Protein AF-A0A1J3E2I7-F1 (afdb_monomer_lite)

pLDDT: mean 77.22, std 24.15, range [29.27, 98.19]

Secondary structure (DSSP, 8-state):
-GGGT-----------STTSSHHHHHHHHHHHHT-EEEE--GGG---HHHHHHHHHHPPSSEEEE---TTTTGGGSTT-----------------------

Radius of gyration: 27.23 Å; chains: 1; bounding box: 67×59×62 Å

Structure (mmCIF, N/CA/C/O backbone):
data_AF-A0A1J3E2I7-F1
#
_entry.id   AF-A0A1J3E2I7-F1
#
loop_
_atom_site.g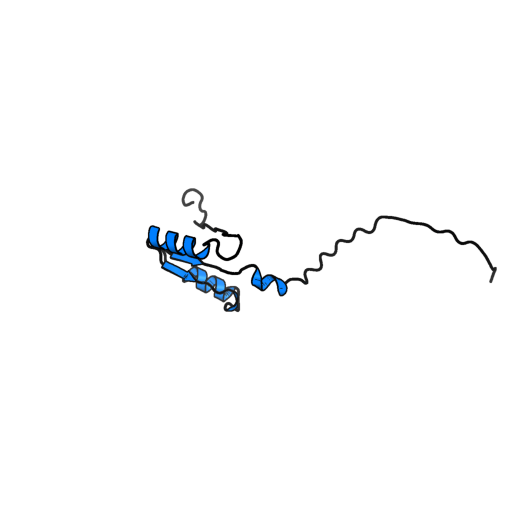roup_PDB
_atom_site.id
_atom_site.type_symbol
_atom_site.label_atom_id
_atom_site.label_alt_id
_atom_site.label_comp_id
_atom_site.label_asym_id
_atom_site.label_entity_id
_atom_site.label_seq_id
_atom_site.pdbx_PDB_ins_code
_atom_site.Cartn_x
_atom_site.Cartn_y
_atom_site.Cartn_z
_atom_site.occupancy
_atom_site.B_iso_or_equiv
_atom_site.auth_seq_id
_atom_site.auth_comp_id
_atom_site.auth_asym_id
_atom_site.auth_atom_id
_atom_site.pdbx_PDB_model_num
ATOM 1 N N . TYR A 1 1 ? 6.285 4.932 19.180 1.00 79.00 1 TYR A N 1
ATOM 2 C CA . TYR A 1 1 ? 5.795 6.099 18.421 1.00 79.00 1 TYR A CA 1
ATOM 3 C C . TYR A 1 1 ? 4.988 7.042 19.300 1.00 79.00 1 TYR A C 1
ATOM 5 O O . TYR A 1 1 ? 5.486 8.136 19.517 1.00 79.00 1 TYR A O 1
ATOM 13 N N . ASN A 1 2 ? 3.881 6.620 19.934 1.00 82.62 2 ASN A N 1
ATOM 14 C CA . ASN A 1 2 ? 3.130 7.496 20.861 1.00 82.62 2 ASN A CA 1
ATOM 15 C C . ASN A 1 2 ? 3.986 8.107 21.986 1.00 82.62 2 ASN A C 1
ATOM 17 O O . ASN A 1 2 ? 3.895 9.301 22.231 1.00 82.62 2 ASN A O 1
ATOM 21 N N . LYS A 1 3 ? 4.890 7.333 22.605 1.00 89.00 3 LYS A N 1
ATOM 22 C CA . LYS A 1 3 ? 5.779 7.827 23.679 1.00 89.00 3 LYS A CA 1
ATOM 23 C C . LYS A 1 3 ? 6.763 8.932 23.253 1.00 89.00 3 LYS A C 1
ATOM 25 O O . LYS A 1 3 ? 7.314 9.599 24.113 1.00 89.00 3 LYS A O 1
ATOM 30 N N . ILE A 1 4 ? 7.012 9.096 21.952 1.00 92.44 4 ILE A N 1
ATOM 31 C CA . ILE A 1 4 ? 7.987 10.057 21.402 1.00 92.44 4 ILE A CA 1
ATOM 32 C C . ILE A 1 4 ? 7.325 11.112 20.499 1.00 92.44 4 ILE A C 1
ATOM 34 O O . ILE A 1 4 ? 8.025 11.812 19.776 1.00 92.44 4 ILE A O 1
ATOM 38 N N . GLY A 1 5 ? 5.986 11.179 20.471 1.00 91.81 5 GLY A N 1
ATOM 39 C CA . GLY A 1 5 ? 5.233 12.161 19.677 1.00 91.81 5 GLY A CA 1
ATOM 40 C C . GLY A 1 5 ? 5.384 12.041 18.155 1.00 91.81 5 GLY A C 1
ATOM 41 O O . GLY A 1 5 ? 5.040 12.970 17.431 1.00 91.81 5 GLY A O 1
ATOM 42 N N . LYS A 1 6 ? 5.908 10.921 17.638 1.00 88.25 6 LYS A N 1
ATOM 43 C CA . LYS A 1 6 ? 6.097 10.719 16.191 1.00 88.25 6 LYS A CA 1
ATOM 44 C C . LYS A 1 6 ? 4.921 9.968 15.583 1.00 88.25 6 LYS A C 1
ATOM 46 O O . LYS A 1 6 ? 4.481 8.962 16.142 1.00 88.25 6 LYS A O 1
ATOM 51 N N . ALA A 1 7 ? 4.489 10.404 14.400 1.00 85.81 7 ALA A N 1
ATOM 52 C CA . ALA A 1 7 ? 3.495 9.694 13.602 1.00 85.81 7 ALA A CA 1
ATOM 53 C C . ALA A 1 7 ? 3.943 8.249 13.330 1.00 85.81 7 ALA A C 1
ATOM 55 O O . ALA A 1 7 ? 5.094 8.003 12.960 1.00 85.81 7 ALA A O 1
ATOM 56 N N . TRP A 1 8 ? 3.032 7.293 13.512 1.00 86.81 8 TRP A N 1
ATOM 57 C CA . TRP A 1 8 ? 3.270 5.897 13.164 1.00 86.81 8 TRP A CA 1
ATOM 58 C C . TRP A 1 8 ? 3.163 5.726 11.648 1.00 86.81 8 TRP A C 1
ATOM 60 O O . TRP A 1 8 ? 2.069 5.755 11.093 1.00 86.81 8 TRP A O 1
ATOM 70 N N . LYS A 1 9 ? 4.305 5.571 10.977 1.00 89.06 9 LYS A N 1
ATOM 71 C CA . LYS A 1 9 ? 4.392 5.318 9.535 1.00 89.06 9 LYS A CA 1
ATOM 72 C C . LYS A 1 9 ? 5.400 4.201 9.288 1.00 89.06 9 LYS A C 1
ATOM 74 O O . LYS A 1 9 ? 6.458 4.189 9.918 1.00 89.06 9 LYS A O 1
ATOM 79 N N . ARG A 1 10 ? 5.072 3.275 8.388 1.00 91.69 10 ARG A N 1
ATOM 80 C CA . ARG A 1 10 ? 5.951 2.186 7.944 1.00 91.69 10 ARG A CA 1
ATOM 81 C C . ARG A 1 10 ? 5.920 2.148 6.422 1.00 91.69 10 ARG A C 1
ATOM 83 O O . ARG A 1 10 ? 4.839 2.059 5.856 1.00 91.69 10 ARG A O 1
ATOM 90 N N . GLY A 1 11 ? 7.087 2.260 5.797 1.00 94.94 11 GLY A N 1
ATOM 91 C CA . GLY A 1 11 ? 7.259 2.117 4.354 1.00 94.94 11 GLY A CA 1
ATOM 92 C C . GLY A 1 11 ? 8.123 0.898 4.068 1.00 94.94 11 GLY A C 1
ATOM 93 O O . GLY A 1 11 ? 9.099 0.663 4.782 1.00 94.94 11 GLY A O 1
ATOM 94 N N . TYR A 1 12 ? 7.749 0.133 3.049 1.00 95.88 12 TYR A N 1
ATOM 95 C CA . TYR A 1 12 ? 8.466 -1.051 2.591 1.00 95.88 12 TYR A CA 1
ATOM 96 C C . TYR A 1 12 ? 8.735 -0.901 1.098 1.00 95.88 12 TYR A C 1
ATOM 98 O O . TYR A 1 12 ? 7.873 -0.422 0.368 1.00 95.88 12 TYR A O 1
ATOM 106 N N . LEU A 1 13 ? 9.923 -1.308 0.659 1.00 95.50 13 LEU A N 1
ATOM 107 C CA . LEU A 1 13 ? 10.295 -1.350 -0.750 1.00 95.50 13 LEU A CA 1
ATOM 108 C C . LEU A 1 13 ? 10.590 -2.802 -1.113 1.00 95.50 13 LEU A C 1
ATOM 110 O O . LEU A 1 13 ? 11.506 -3.406 -0.554 1.00 95.50 13 LEU A O 1
ATOM 114 N N . LEU A 1 14 ? 9.797 -3.359 -2.023 1.00 94.88 14 LEU A N 1
ATOM 115 C CA . LEU A 1 14 ? 10.007 -4.691 -2.570 1.00 94.88 14 LEU A CA 1
ATOM 116 C C . LEU A 1 14 ? 10.626 -4.523 -3.956 1.00 94.88 14 LEU A C 1
ATOM 118 O O . LEU A 1 14 ? 10.001 -3.953 -4.843 1.00 94.88 14 LEU A O 1
ATOM 122 N N . TYR A 1 15 ? 11.842 -5.027 -4.145 1.00 93.75 15 TYR A N 1
ATOM 123 C CA . TYR A 1 15 ? 12.564 -4.928 -5.411 1.00 93.75 15 TYR A CA 1
ATOM 124 C C . TYR A 1 15 ? 13.087 -6.296 -5.847 1.00 93.75 15 TYR A C 1
ATOM 126 O O . TYR A 1 15 ? 13.453 -7.131 -5.020 1.00 93.75 15 TYR A O 1
ATOM 134 N N . GLY A 1 16 ? 13.119 -6.519 -7.157 1.00 93.50 16 GLY A N 1
ATOM 135 C CA . GLY A 1 16 ? 13.672 -7.720 -7.768 1.00 93.50 16 GLY A CA 1
ATOM 136 C C . GLY A 1 16 ? 13.073 -7.990 -9.149 1.00 93.50 16 GLY A C 1
ATOM 137 O O . GLY A 1 16 ? 12.110 -7.316 -9.530 1.00 93.50 16 GLY A O 1
ATOM 138 N N . PRO A 1 17 ? 13.593 -8.999 -9.873 1.00 94.31 17 PRO A N 1
ATOM 139 C CA . PRO A 1 17 ? 13.130 -9.362 -11.213 1.00 94.31 17 PRO A CA 1
ATOM 140 C C . PRO A 1 17 ? 11.602 -9.544 -11.311 1.00 94.31 17 PRO A C 1
ATOM 142 O O . PRO A 1 17 ? 10.946 -9.840 -10.302 1.00 94.31 17 PRO A O 1
ATOM 145 N N . PRO A 1 18 ? 10.999 -9.378 -12.501 1.00 93.06 18 PRO A N 1
ATOM 146 C CA . PRO A 1 18 ? 9.593 -9.715 -12.704 1.00 93.06 18 PRO A CA 1
ATOM 147 C C . PRO A 1 18 ? 9.346 -11.201 -12.395 1.00 93.06 18 PRO A C 1
ATOM 149 O O . PRO A 1 18 ? 10.224 -12.042 -12.576 1.00 93.06 18 PRO A O 1
ATOM 152 N N . GLY A 1 19 ? 8.158 -11.527 -11.881 1.00 94.31 19 GLY A N 1
ATOM 153 C CA . GLY A 1 19 ? 7.786 -12.910 -11.551 1.00 94.31 19 GLY A CA 1
ATOM 154 C C . GLY A 1 19 ? 8.303 -13.454 -10.210 1.00 94.31 19 GLY A C 1
ATOM 155 O O . GLY A 1 19 ? 8.021 -14.600 -9.884 1.00 94.31 19 GLY A O 1
ATOM 156 N N . THR A 1 20 ? 8.990 -12.659 -9.380 1.00 96.31 20 THR A N 1
ATOM 157 C CA . THR A 1 20 ? 9.459 -13.085 -8.037 1.00 96.31 20 THR A CA 1
ATOM 158 C C . THR A 1 20 ? 8.393 -13.023 -6.935 1.00 96.31 20 THR A C 1
ATOM 160 O O . THR A 1 20 ? 8.707 -13.161 -5.755 1.00 96.31 20 THR A O 1
ATOM 163 N N . GLY A 1 21 ? 7.126 -12.802 -7.297 1.00 96.69 21 GLY A N 1
ATOM 164 C CA . GLY A 1 21 ? 6.005 -12.835 -6.354 1.00 96.69 21 GLY A CA 1
ATOM 165 C C . GLY A 1 21 ? 5.879 -11.610 -5.445 1.00 96.69 21 GLY A C 1
ATOM 166 O O . GLY A 1 21 ? 5.255 -11.714 -4.396 1.00 96.69 21 GLY A O 1
ATOM 167 N N . LYS A 1 22 ? 6.434 -10.448 -5.819 1.00 96.62 22 LYS A N 1
ATOM 168 C CA . LYS A 1 22 ? 6.325 -9.196 -5.038 1.00 96.62 22 LYS A CA 1
ATOM 169 C C . LYS A 1 22 ? 4.864 -8.828 -4.733 1.00 96.62 22 LYS A C 1
ATOM 171 O O . LYS A 1 22 ? 4.496 -8.736 -3.565 1.00 96.62 22 LYS A O 1
ATOM 176 N N . SER A 1 23 ? 4.018 -8.716 -5.758 1.00 96.31 23 SER A N 1
ATOM 177 C CA . SER A 1 23 ? 2.590 -8.406 -5.587 1.00 96.31 23 SER A CA 1
ATOM 178 C C . SER A 1 23 ? 1.841 -9.549 -4.884 1.00 96.31 23 SER A C 1
ATOM 180 O O . SER A 1 23 ? 0.984 -9.310 -4.035 1.00 96.31 23 SER A O 1
ATOM 182 N N . THR A 1 24 ? 2.232 -10.807 -5.124 1.00 97.56 24 THR A N 1
ATOM 183 C CA . THR A 1 24 ? 1.694 -11.973 -4.400 1.00 97.56 24 THR A CA 1
ATOM 184 C C . THR A 1 24 ? 1.996 -11.915 -2.901 1.00 97.56 24 THR A C 1
ATOM 186 O O . THR A 1 24 ? 1.132 -12.241 -2.091 1.00 97.56 24 THR A O 1
ATOM 189 N N . LEU A 1 25 ? 3.194 -11.473 -2.511 1.00 97.81 25 LEU A N 1
ATOM 190 C CA . LEU A 1 25 ? 3.574 -11.304 -1.111 1.00 97.81 25 LEU A CA 1
ATOM 191 C C . LEU A 1 25 ? 2.716 -10.233 -0.435 1.00 97.81 25 LEU A C 1
ATOM 193 O O . LEU A 1 25 ? 2.260 -10.440 0.688 1.00 97.81 25 LEU A O 1
ATOM 197 N N . ILE A 1 26 ? 2.457 -9.120 -1.124 1.00 97.25 26 ILE A N 1
ATOM 198 C CA . ILE A 1 26 ? 1.577 -8.056 -0.626 1.00 97.25 26 ILE A CA 1
ATOM 199 C C . ILE A 1 26 ? 0.162 -8.599 -0.398 1.00 97.25 26 ILE A C 1
ATOM 201 O O . ILE A 1 26 ? -0.388 -8.429 0.691 1.00 97.25 26 ILE A O 1
ATOM 205 N N . ALA A 1 27 ? -0.398 -9.314 -1.377 1.00 97.38 27 ALA A N 1
ATOM 206 C CA . ALA A 1 27 ? -1.718 -9.931 -1.254 1.00 97.38 27 ALA A CA 1
ATOM 207 C C . ALA A 1 27 ? -1.782 -10.944 -0.097 1.00 97.38 27 ALA A C 1
ATOM 209 O O . ALA A 1 27 ? -2.729 -10.939 0.692 1.00 97.38 27 ALA A O 1
ATOM 210 N N . ALA A 1 28 ? -0.746 -11.773 0.061 1.00 98.12 28 ALA A N 1
ATOM 211 C CA . ALA A 1 28 ? -0.647 -12.725 1.163 1.00 98.12 28 ALA A CA 1
ATOM 212 C C . ALA A 1 28 ? -0.576 -12.024 2.531 1.00 98.12 28 ALA A C 1
ATOM 214 O O . ALA A 1 28 ? -1.234 -12.458 3.476 1.00 98.12 28 ALA A O 1
ATOM 215 N N . MET A 1 29 ? 0.179 -10.925 2.641 1.00 97.50 29 MET A N 1
ATOM 216 C CA . MET A 1 29 ? 0.257 -10.118 3.863 1.00 97.50 29 MET A CA 1
ATOM 217 C C . MET A 1 29 ? -1.083 -9.469 4.208 1.00 97.50 29 MET A C 1
ATOM 219 O O . MET A 1 29 ? -1.500 -9.523 5.365 1.00 97.50 29 MET A O 1
ATOM 223 N N . ALA A 1 30 ? -1.763 -8.885 3.221 1.00 97.50 30 ALA A N 1
ATOM 224 C CA . ALA A 1 30 ? -3.075 -8.278 3.407 1.00 97.50 30 ALA A CA 1
ATOM 225 C C . ALA A 1 30 ? -4.093 -9.307 3.912 1.00 97.50 30 ALA A C 1
ATOM 227 O O . ALA A 1 30 ? -4.767 -9.064 4.911 1.00 97.50 30 ALA A O 1
ATOM 228 N N . ASN A 1 31 ? -4.127 -10.493 3.297 1.00 97.69 31 ASN A N 1
ATOM 229 C CA . ASN A 1 31 ? -4.997 -11.584 3.724 1.00 97.69 31 ASN A CA 1
ATOM 230 C C . ASN A 1 31 ? -4.656 -12.078 5.141 1.00 97.69 31 ASN A C 1
ATOM 232 O O . ASN A 1 31 ? -5.545 -12.249 5.968 1.00 97.69 31 ASN A O 1
ATOM 236 N N . LEU A 1 32 ? -3.366 -12.243 5.458 1.00 98.19 32 LEU A N 1
ATOM 237 C CA . LEU A 1 32 ? -2.915 -12.665 6.789 1.00 98.19 32 LEU A CA 1
ATOM 238 C C . LEU A 1 32 ? -3.315 -11.669 7.891 1.00 98.19 32 LEU A C 1
ATOM 240 O O . LEU A 1 32 ? -3.634 -12.077 9.005 1.00 98.19 32 LEU A O 1
ATOM 244 N N . MET A 1 33 ? -3.277 -10.368 7.595 1.00 96.75 33 MET A N 1
ATOM 245 C CA . MET A 1 33 ? -3.627 -9.303 8.544 1.00 96.75 33 MET A CA 1
ATOM 246 C C . MET A 1 33 ? -5.111 -8.916 8.501 1.00 96.75 33 MET A C 1
ATOM 248 O O . MET A 1 33 ? -5.561 -8.155 9.360 1.00 96.75 33 MET A O 1
ATOM 252 N N . ASN A 1 34 ? -5.863 -9.447 7.532 1.00 96.94 34 ASN A N 1
ATOM 253 C CA . ASN A 1 34 ? -7.232 -9.063 7.202 1.00 96.94 34 ASN A CA 1
ATOM 254 C C . ASN A 1 34 ? -7.358 -7.552 6.909 1.00 96.94 34 ASN A C 1
ATOM 256 O O . ASN A 1 34 ? -8.168 -6.852 7.525 1.00 96.94 34 ASN A O 1
ATOM 260 N N . TYR A 1 35 ? -6.476 -7.048 6.038 1.00 97.69 35 TYR A N 1
ATOM 261 C CA . TYR A 1 35 ? -6.369 -5.643 5.631 1.00 97.69 35 TYR A CA 1
ATOM 262 C C . TYR A 1 35 ? -6.848 -5.444 4.192 1.00 97.69 35 TYR A C 1
ATOM 264 O O . TYR A 1 35 ? -6.624 -6.301 3.339 1.00 97.69 35 TYR A O 1
ATOM 272 N N . ASP A 1 36 ? -7.424 -4.275 3.918 1.00 96.81 36 ASP A N 1
ATOM 273 C CA . ASP A 1 36 ? -7.807 -3.871 2.562 1.00 96.81 36 ASP A CA 1
ATOM 274 C C . ASP A 1 36 ? -6.577 -3.439 1.747 1.00 96.81 36 ASP A C 1
ATOM 276 O O . ASP A 1 36 ? -5.651 -2.824 2.286 1.00 96.81 36 ASP A O 1
ATOM 280 N N . ILE A 1 37 ? -6.568 -3.723 0.443 1.00 96.75 37 ILE A N 1
ATOM 281 C CA . ILE A 1 37 ? -5.495 -3.311 -0.474 1.00 96.75 37 ILE A CA 1
ATOM 282 C C . ILE A 1 37 ? -5.984 -2.131 -1.314 1.00 96.75 37 ILE A C 1
ATOM 284 O O . ILE A 1 37 ? -7.026 -2.221 -1.959 1.00 96.75 37 ILE A O 1
ATOM 288 N N . TYR A 1 38 ? -5.209 -1.048 -1.322 1.00 95.62 38 TYR A N 1
ATOM 289 C CA . TYR A 1 38 ? -5.420 0.115 -2.180 1.00 95.62 38 TYR A CA 1
ATOM 290 C C . TYR A 1 38 ? -4.277 0.191 -3.181 1.00 95.62 38 TYR A C 1
ATOM 292 O O . TYR A 1 38 ? -3.143 0.471 -2.792 1.00 95.62 38 TYR A O 1
ATOM 300 N N . ASP A 1 39 ? -4.578 -0.066 -4.447 1.00 93.12 39 ASP A N 1
ATOM 301 C CA . ASP A 1 39 ? -3.625 0.094 -5.539 1.00 93.12 39 ASP A CA 1
ATOM 302 C C . ASP A 1 39 ? -3.595 1.560 -5.989 1.00 93.12 39 ASP A C 1
ATOM 304 O O . ASP A 1 39 ? -4.631 2.132 -6.339 1.00 93.12 39 ASP A O 1
ATOM 308 N N . LEU A 1 40 ? -2.428 2.195 -5.887 1.00 91.88 40 LEU A N 1
ATOM 309 C CA . LEU A 1 40 ? -2.225 3.596 -6.223 1.00 91.88 40 LEU A CA 1
ATOM 310 C C . LEU A 1 40 ? -1.360 3.710 -7.475 1.00 91.88 40 LEU A C 1
ATOM 312 O O . LEU A 1 40 ? -0.130 3.661 -7.420 1.00 91.88 40 LEU A O 1
ATOM 316 N N . GLU A 1 41 ? -2.026 3.975 -8.590 1.00 87.50 41 GLU A N 1
ATOM 317 C CA . GLU A 1 41 ? -1.382 4.241 -9.866 1.00 87.50 41 GLU A CA 1
ATOM 318 C C . GLU A 1 41 ? -0.872 5.693 -9.923 1.00 87.50 41 GLU A C 1
ATOM 320 O O . GLU A 1 41 ? -1.644 6.638 -10.097 1.00 87.50 41 GLU A O 1
ATOM 325 N N . LEU A 1 42 ? 0.444 5.895 -9.778 1.00 83.00 42 LEU A N 1
ATOM 326 C CA . LEU A 1 42 ? 1.046 7.240 -9.749 1.00 83.00 42 LEU A CA 1
ATOM 327 C C . LEU A 1 42 ? 0.880 8.022 -11.056 1.00 83.00 42 LEU A C 1
ATOM 329 O O . LEU A 1 42 ? 0.829 9.248 -11.017 1.00 83.00 42 LEU A O 1
ATOM 333 N N . THR A 1 43 ? 0.789 7.338 -12.197 1.00 83.31 43 THR A N 1
ATOM 334 C CA . THR A 1 43 ? 0.581 7.957 -13.518 1.00 83.31 43 THR A CA 1
ATOM 335 C C . THR A 1 43 ? -0.784 8.636 -13.632 1.00 83.31 43 THR A C 1
ATOM 337 O O . THR A 1 43 ? -0.926 9.580 -14.405 1.00 83.31 43 THR A O 1
ATOM 340 N N . SER A 1 44 ? -1.767 8.200 -12.840 1.00 84.56 44 SER A N 1
ATOM 341 C CA . SER A 1 44 ? -3.114 8.780 -12.790 1.00 84.56 44 SER A CA 1
ATOM 342 C C . SER A 1 44 ? -3.226 10.008 -11.875 1.00 84.56 44 SER A C 1
ATOM 344 O O . SER A 1 44 ? -4.246 10.693 -11.882 1.00 84.56 44 SER A O 1
ATOM 346 N N . VAL A 1 45 ? -2.192 10.295 -11.072 1.00 87.88 45 VAL A N 1
ATOM 347 C CA . VAL A 1 45 ? -2.210 11.363 -10.066 1.00 87.88 45 VAL A CA 1
ATOM 348 C C . VAL A 1 45 ? -1.548 12.621 -10.619 1.00 87.88 45 VAL A C 1
ATOM 350 O O . VAL A 1 45 ? -0.326 12.714 -10.715 1.00 87.88 45 VAL A O 1
ATOM 353 N N . GLU A 1 46 ? -2.353 13.639 -10.916 1.00 87.25 46 GLU A N 1
ATOM 354 C CA . GLU A 1 46 ? -1.881 14.848 -11.607 1.00 87.25 46 GLU A CA 1
ATOM 355 C C . GLU A 1 46 ? -1.184 15.851 -10.673 1.00 87.25 46 GLU A C 1
ATOM 357 O O . GLU A 1 46 ? -0.445 16.734 -11.115 1.00 87.25 46 GLU A O 1
ATOM 362 N N . SER A 1 47 ? -1.425 15.761 -9.358 1.00 91.75 47 SER A N 1
ATOM 363 C CA . SER A 1 47 ? -0.912 16.746 -8.404 1.00 91.75 47 SER A CA 1
ATOM 364 C C . SER A 1 47 ? -0.549 16.178 -7.033 1.00 91.75 47 SER A C 1
ATOM 366 O O . SER A 1 47 ? -1.171 15.261 -6.497 1.00 91.75 47 SER A O 1
ATOM 368 N N . ASN A 1 48 ? 0.406 16.839 -6.372 1.00 91.94 48 ASN A N 1
ATOM 369 C CA . ASN A 1 48 ? 0.767 16.553 -4.979 1.00 91.94 48 ASN A CA 1
ATOM 370 C C . ASN A 1 48 ? -0.411 16.714 -4.003 1.00 91.94 48 ASN A C 1
ATOM 372 O O . ASN A 1 48 ? -0.413 16.115 -2.927 1.00 91.94 48 ASN A O 1
ATOM 376 N N . TRP A 1 49 ? -1.381 17.569 -4.336 1.00 95.00 49 TRP A N 1
ATOM 377 C CA . TRP A 1 49 ? -2.590 17.735 -3.534 1.00 95.00 49 TRP A CA 1
ATOM 378 C C . TRP A 1 49 ? -3.467 16.487 -3.601 1.00 95.00 49 TRP A C 1
ATOM 380 O O . TRP A 1 49 ? -3.911 15.991 -2.568 1.00 95.00 49 TRP A O 1
ATOM 390 N N . GLU A 1 50 ? -3.667 15.953 -4.802 1.00 93.06 50 GLU A N 1
ATOM 391 C CA . GLU A 1 50 ? -4.418 14.724 -5.020 1.00 93.06 50 GLU A CA 1
ATOM 392 C C . GLU A 1 50 ? -3.761 13.519 -4.358 1.00 93.06 50 GLU A C 1
ATOM 394 O O . GLU A 1 50 ? -4.434 12.801 -3.620 1.00 93.06 50 GLU A O 1
ATOM 399 N N . LEU A 1 51 ? -2.440 13.378 -4.490 1.00 92.56 51 LEU A N 1
ATOM 400 C CA . LEU A 1 51 ? -1.689 12.343 -3.781 1.00 92.56 51 LEU A CA 1
ATOM 401 C C . LEU A 1 51 ? -1.929 12.413 -2.265 1.00 92.56 51 LEU A C 1
ATOM 403 O O . LEU A 1 51 ? -2.258 11.416 -1.626 1.00 92.56 51 LEU A O 1
ATOM 407 N N . LYS A 1 52 ? -1.809 13.609 -1.672 1.00 93.56 52 LYS A N 1
ATOM 408 C CA . LYS A 1 52 ? -2.074 13.812 -0.238 1.00 93.56 52 LYS A CA 1
ATOM 409 C C . LYS A 1 52 ? -3.514 13.468 0.126 1.00 93.56 52 LYS A C 1
ATOM 411 O O . LYS A 1 52 ? -3.735 12.852 1.164 1.00 93.56 52 LYS A O 1
ATOM 416 N N . ARG A 1 53 ? -4.480 13.862 -0.708 1.00 93.50 53 ARG A N 1
ATOM 417 C CA . ARG A 1 53 ? -5.903 13.576 -0.503 1.00 93.50 53 ARG A CA 1
ATOM 418 C C . ARG A 1 53 ? -6.156 12.070 -0.464 1.00 93.50 53 ARG A C 1
ATOM 420 O O . ARG A 1 53 ? -6.797 11.611 0.474 1.00 93.50 53 ARG A O 1
ATOM 427 N N . LEU A 1 54 ? -5.609 11.316 -1.417 1.00 93.19 54 LEU A N 1
ATOM 428 C CA . LEU A 1 54 ? -5.737 9.855 -1.487 1.00 93.19 54 LEU A CA 1
ATOM 429 C C . LEU A 1 54 ? -5.115 9.171 -0.260 1.00 93.19 54 LEU A C 1
ATOM 431 O O . LEU A 1 54 ? -5.762 8.347 0.386 1.00 93.19 54 LEU A O 1
ATOM 435 N N . LEU A 1 55 ? -3.907 9.588 0.134 1.00 92.25 55 LEU A N 1
ATOM 436 C CA . LEU A 1 55 ? -3.229 9.057 1.322 1.00 92.25 55 LEU A CA 1
ATOM 437 C C . LEU A 1 55 ? -4.000 9.332 2.624 1.00 92.25 55 LEU A C 1
ATOM 439 O O . LEU A 1 55 ? -3.989 8.502 3.528 1.00 92.25 55 LEU A O 1
ATOM 443 N N . ILE A 1 56 ? -4.655 10.493 2.742 1.00 91.88 56 ILE A N 1
ATOM 444 C CA . ILE A 1 56 ? -5.466 10.849 3.919 1.00 91.88 56 ILE A CA 1
ATOM 445 C C . ILE A 1 56 ? -6.813 10.116 3.913 1.00 91.88 56 ILE A C 1
ATOM 447 O O . ILE A 1 56 ? -7.301 9.741 4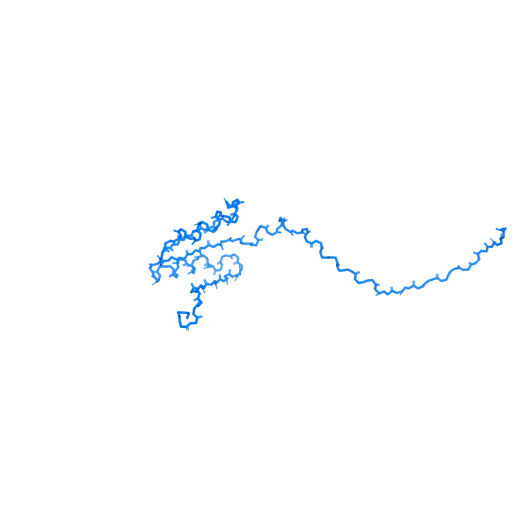.976 1.00 91.88 56 ILE A O 1
ATOM 451 N N . ALA A 1 57 ? -7.414 9.916 2.739 1.00 92.38 57 ALA A N 1
ATOM 452 C CA . ALA A 1 57 ? -8.713 9.263 2.587 1.00 92.38 57 ALA A CA 1
ATOM 453 C C . ALA A 1 57 ? -8.664 7.738 2.788 1.00 92.38 57 ALA A C 1
ATOM 455 O O . ALA A 1 57 ? -9.710 7.106 2.917 1.00 92.38 57 ALA A O 1
ATOM 456 N N . THR A 1 58 ? -7.469 7.141 2.814 1.00 93.44 58 THR A N 1
ATOM 457 C CA . THR A 1 58 ? -7.308 5.694 2.979 1.00 93.44 58 THR A CA 1
ATOM 458 C C . THR A 1 58 ? -7.814 5.241 4.354 1.00 93.44 58 THR A C 1
ATOM 460 O O . THR A 1 58 ? -7.467 5.819 5.387 1.00 93.44 58 THR A O 1
ATOM 463 N N . ALA A 1 59 ? -8.621 4.178 4.380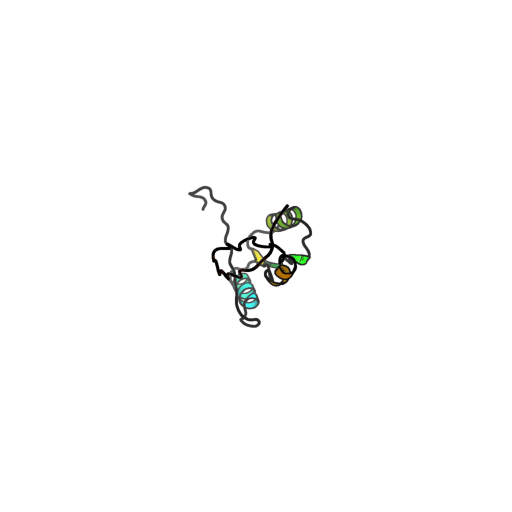 1.00 92.69 59 ALA A N 1
ATOM 464 C CA . ALA A 1 59 ? -9.173 3.627 5.614 1.00 92.69 59 ALA A CA 1
ATOM 465 C C . ALA A 1 59 ? -8.093 3.027 6.535 1.00 92.69 59 ALA A C 1
ATOM 467 O O . ALA A 1 59 ? -7.020 2.609 6.099 1.00 92.69 59 ALA A O 1
ATOM 468 N N . SER A 1 60 ? -8.388 2.931 7.834 1.00 91.62 60 SER A N 1
ATOM 469 C CA . SER A 1 60 ? -7.555 2.174 8.778 1.00 91.62 60 SER A CA 1
ATOM 470 C C . SER A 1 60 ? -7.536 0.678 8.436 1.00 91.62 60 SER A C 1
ATOM 472 O O . SER A 1 60 ? -8.526 0.182 7.917 1.00 91.62 60 SER A O 1
ATOM 474 N N . LYS A 1 61 ? -6.481 -0.051 8.839 1.00 94.62 61 LYS A N 1
ATOM 475 C CA . LYS A 1 61 ? -6.285 -1.486 8.524 1.00 94.62 61 LYS A CA 1
ATOM 476 C C . LYS A 1 61 ? -6.216 -1.753 7.016 1.00 94.62 61 LYS A C 1
ATOM 478 O O . LYS A 1 61 ? -6.922 -2.596 6.479 1.00 94.62 61 LYS A O 1
ATOM 483 N N . SER A 1 62 ? -5.341 -1.016 6.350 1.00 96.06 62 SER A N 1
ATOM 484 C CA . SER A 1 62 ? -5.136 -1.111 4.913 1.00 96.06 62 SER A CA 1
ATOM 485 C C . SER A 1 62 ? -3.652 -1.128 4.561 1.00 96.06 62 SER A C 1
ATOM 487 O O . SER A 1 62 ? -2.795 -0.733 5.362 1.00 96.06 62 SER A O 1
ATOM 489 N N . ILE A 1 63 ? -3.358 -1.605 3.357 1.00 96.75 63 ILE A N 1
ATOM 490 C CA . ILE A 1 63 ? -2.053 -1.526 2.711 1.00 96.75 63 ILE A CA 1
ATOM 491 C C . ILE A 1 63 ? -2.230 -0.695 1.442 1.00 96.75 63 ILE A C 1
ATOM 493 O O . ILE A 1 63 ? -3.029 -1.046 0.578 1.00 96.75 63 ILE A O 1
ATOM 497 N N . ILE A 1 64 ? -1.479 0.401 1.338 1.00 96.31 64 ILE A N 1
ATOM 498 C CA . ILE A 1 64 ? -1.373 1.183 0.103 1.00 96.31 64 ILE A CA 1
ATOM 499 C C . ILE A 1 64 ? -0.206 0.617 -0.694 1.00 96.31 64 ILE A C 1
ATOM 501 O O . ILE A 1 64 ? 0.909 0.517 -0.172 1.00 96.31 64 ILE A O 1
ATOM 505 N N . VAL A 1 65 ? -0.473 0.250 -1.938 1.00 95.81 65 VAL A N 1
ATOM 506 C CA . VAL A 1 65 ? 0.497 -0.298 -2.878 1.00 95.81 65 VAL A CA 1
ATOM 507 C C . VAL A 1 65 ? 0.798 0.763 -3.917 1.00 95.81 65 VAL A C 1
ATOM 509 O O . VAL A 1 65 ? -0.101 1.430 -4.409 1.00 95.81 65 VAL A O 1
ATOM 512 N N . ILE A 1 66 ? 2.081 0.941 -4.198 1.00 93.69 66 ILE A N 1
ATOM 513 C CA . ILE A 1 66 ? 2.568 1.823 -5.250 1.00 93.69 66 ILE A CA 1
ATOM 514 C C . ILE A 1 66 ? 3.492 0.959 -6.104 1.00 93.69 66 ILE A C 1
ATOM 516 O O . ILE A 1 66 ? 4.585 0.612 -5.649 1.00 93.69 66 ILE A O 1
ATOM 520 N N . GLU A 1 67 ? 3.027 0.553 -7.282 1.00 90.88 67 GLU A N 1
ATOM 521 C CA . GLU A 1 67 ? 3.798 -0.275 -8.217 1.00 90.88 67 GLU A CA 1
ATOM 522 C C . GLU A 1 67 ? 4.595 0.588 -9.212 1.00 90.88 67 GLU A C 1
ATOM 524 O O . GLU A 1 67 ? 4.362 1.792 -9.338 1.00 90.88 67 GLU A O 1
ATOM 529 N N . ASP A 1 68 ? 5.590 -0.026 -9.861 1.00 85.38 68 ASP A N 1
ATOM 530 C CA . ASP A 1 68 ? 6.332 0.516 -11.012 1.00 85.38 68 ASP A CA 1
ATOM 531 C C . ASP A 1 68 ? 6.866 1.957 -10.859 1.00 85.38 68 ASP A C 1
ATOM 533 O O . ASP A 1 68 ? 6.895 2.758 -11.797 1.00 85.38 68 ASP A O 1
ATOM 537 N N . ILE A 1 69 ? 7.351 2.292 -9.656 1.00 84.62 69 ILE A N 1
ATOM 538 C CA . ILE A 1 69 ? 7.900 3.620 -9.320 1.00 84.62 69 ILE A CA 1
ATOM 539 C C . ILE A 1 69 ? 9.119 4.024 -10.165 1.00 84.62 69 ILE A C 1
ATOM 541 O O . ILE A 1 69 ? 9.465 5.203 -10.237 1.00 84.62 69 ILE A O 1
ATOM 545 N N . ASP A 1 70 ? 9.796 3.055 -10.770 1.00 78.50 70 ASP A N 1
ATOM 546 C CA . ASP A 1 70 ? 10.978 3.225 -11.603 1.00 78.50 70 ASP A CA 1
ATOM 547 C C . ASP A 1 70 ? 10.651 3.403 -13.090 1.00 78.50 70 ASP A C 1
ATOM 549 O O . ASP A 1 70 ? 11.415 4.056 -13.801 1.00 78.50 70 ASP A O 1
ATOM 553 N N . CYS A 1 71 ? 9.491 2.938 -13.559 1.00 67.31 71 CYS A N 1
ATOM 554 C CA . CYS A 1 71 ? 9.093 3.046 -14.966 1.00 67.31 71 CYS A CA 1
ATOM 555 C C . CYS A 1 71 ? 8.844 4.496 -15.430 1.00 67.31 71 CYS A C 1
ATOM 557 O O . CYS A 1 71 ? 8.919 4.7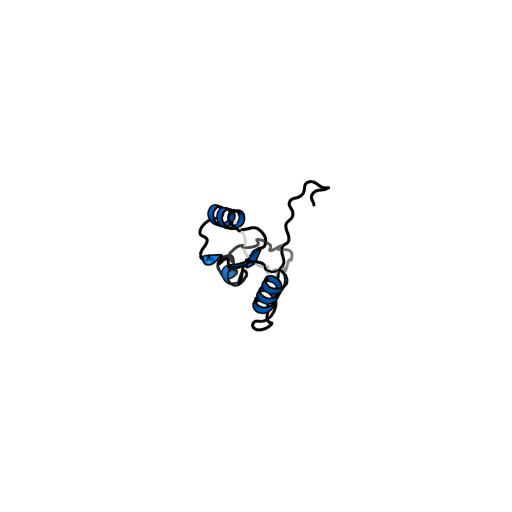84 -16.620 1.00 67.31 71 CYS A O 1
ATOM 559 N N . SER A 1 72 ? 8.601 5.437 -14.510 1.00 59.09 72 SER A N 1
ATOM 560 C CA . SER A 1 72 ? 8.426 6.869 -14.820 1.00 59.09 72 SER A CA 1
ATOM 561 C C . SER A 1 72 ? 9.748 7.649 -14.937 1.00 59.09 72 SER A C 1
ATOM 563 O O . SER A 1 72 ? 9.731 8.821 -15.334 1.00 59.09 72 SER A O 1
ATOM 565 N N . LEU A 1 73 ? 10.893 7.067 -14.561 1.00 58.38 73 LEU A N 1
ATOM 566 C CA . LEU A 1 73 ? 12.147 7.818 -14.405 1.00 58.38 73 LEU A CA 1
ATOM 567 C C . LEU A 1 73 ? 12.744 8.316 -15.728 1.00 58.38 73 LEU A C 1
ATOM 569 O O . LEU A 1 73 ? 13.465 9.319 -15.705 1.00 58.38 73 LEU A O 1
ATOM 573 N N . ASP A 1 74 ? 12.368 7.727 -16.866 1.00 52.47 74 ASP A N 1
ATOM 574 C CA . ASP A 1 74 ? 12.764 8.205 -18.200 1.00 52.47 74 ASP A CA 1
ATOM 575 C C . ASP A 1 74 ? 12.238 9.622 -18.516 1.00 52.47 74 ASP A C 1
ATOM 577 O O . ASP A 1 74 ? 12.783 10.306 -19.379 1.00 52.47 74 ASP A O 1
ATOM 581 N N . LEU A 1 75 ? 11.257 10.133 -17.759 1.00 51.69 75 LEU A N 1
ATOM 582 C CA . LEU A 1 75 ? 10.790 11.526 -17.846 1.00 51.69 75 LEU A CA 1
ATOM 583 C C . LEU A 1 75 ? 11.631 12.516 -17.015 1.00 51.69 75 LEU A C 1
ATOM 585 O O . LEU A 1 75 ? 11.440 13.727 -17.113 1.00 51.69 75 LEU A O 1
ATOM 589 N N . THR A 1 76 ? 12.568 12.036 -16.191 1.00 54.66 76 THR A N 1
ATOM 590 C CA . THR A 1 76 ? 13.378 12.875 -15.278 1.00 54.66 76 THR A CA 1
ATOM 591 C C . THR A 1 76 ? 14.885 12.842 -15.554 1.00 54.66 76 THR A C 1
ATOM 593 O O . THR A 1 76 ? 15.663 13.455 -14.817 1.00 54.66 76 THR A O 1
ATOM 596 N N . GLY A 1 77 ? 15.300 12.207 -16.656 1.00 50.94 77 GLY A N 1
ATOM 597 C CA . GLY A 1 77 ? 16.696 12.055 -17.087 1.00 50.94 77 GLY A CA 1
ATOM 598 C C . GLY A 1 77 ? 17.455 13.346 -17.437 1.00 50.94 77 GLY A C 1
ATOM 599 O O . GLY A 1 77 ? 18.645 13.283 -17.730 1.00 50.94 77 GLY A O 1
ATOM 600 N N . GLU A 1 78 ? 16.839 14.530 -17.359 1.00 53.72 78 GLU A N 1
ATOM 601 C CA . GLU A 1 78 ? 17.522 15.812 -17.595 1.00 53.72 78 GLU A CA 1
ATOM 602 C C . GLU A 1 78 ? 17.949 16.554 -16.319 1.00 53.72 78 GLU A C 1
ATOM 604 O O . GLU A 1 78 ? 18.150 17.770 -16.325 1.00 53.72 78 GLU A O 1
ATOM 609 N N . ARG A 1 79 ? 18.207 15.857 -15.207 1.00 58.41 79 ARG A N 1
ATOM 610 C CA . ARG A 1 79 ? 19.111 16.437 -14.200 1.00 58.41 79 ARG A CA 1
ATOM 611 C C . ARG A 1 79 ? 20.546 16.297 -14.699 1.00 58.41 79 ARG A C 1
ATOM 613 O O . ARG A 1 79 ? 21.274 15.408 -14.271 1.00 58.41 79 ARG A O 1
ATOM 620 N N . LYS A 1 80 ? 20.959 17.192 -15.607 1.00 47.41 80 LYS A N 1
ATOM 621 C CA . LYS A 1 80 ? 22.374 17.413 -15.943 1.00 47.41 80 LYS A CA 1
ATOM 622 C C . LYS A 1 80 ? 23.129 17.766 -14.658 1.00 47.41 80 LYS A C 1
ATOM 624 O O . LYS A 1 80 ? 23.185 18.927 -14.258 1.00 47.41 80 LYS A O 1
ATOM 629 N N . GLY A 1 81 ? 23.709 16.754 -14.015 1.00 48.53 81 GLY A N 1
ATOM 630 C CA . GLY A 1 81 ? 24.758 16.921 -13.021 1.00 48.53 81 GLY A CA 1
ATOM 631 C C . GLY A 1 81 ? 25.924 17.635 -13.691 1.00 48.53 81 GLY A C 1
ATOM 632 O O . GLY A 1 81 ? 26.573 17.097 -14.587 1.00 48.53 81 GLY A O 1
ATOM 633 N N . LYS A 1 82 ? 26.134 18.894 -13.319 1.00 48.19 82 LYS A N 1
ATOM 634 C CA . LYS A 1 82 ? 27.209 19.734 -13.833 1.00 48.19 82 LYS A CA 1
ATOM 635 C C . LYS A 1 82 ? 28.478 19.447 -13.034 1.00 48.19 82 LYS A C 1
ATOM 637 O O . LYS A 1 82 ? 28.959 20.327 -12.343 1.00 48.19 82 LYS A O 1
ATOM 642 N N . ASP A 1 83 ? 29.009 18.233 -13.152 1.00 47.25 83 ASP A N 1
ATOM 643 C CA . ASP A 1 83 ? 30.315 17.875 -12.598 1.00 47.25 83 ASP A CA 1
ATOM 644 C C . ASP A 1 83 ? 31.210 17.317 -13.704 1.00 47.25 83 ASP A C 1
ATOM 646 O O . ASP A 1 83 ? 31.218 16.129 -14.021 1.00 47.25 83 ASP A O 1
ATOM 650 N N . LYS A 1 84 ? 31.983 18.220 -14.310 1.00 41.50 84 LYS A N 1
ATOM 651 C CA . LYS A 1 84 ? 33.280 17.884 -14.897 1.00 41.50 84 LYS A CA 1
ATOM 652 C C . LYS A 1 84 ? 34.306 18.873 -14.364 1.00 41.50 84 LYS A C 1
ATOM 654 O O . LYS A 1 84 ? 34.509 19.951 -14.918 1.00 41.50 84 LYS A O 1
ATOM 659 N N . SER A 1 85 ? 34.929 18.473 -13.261 1.00 39.16 85 SER A N 1
ATOM 660 C CA . SER A 1 85 ? 36.268 18.887 -12.859 1.00 39.16 85 SER A CA 1
ATOM 661 C C . SER A 1 85 ? 37.217 18.725 -14.048 1.00 39.16 85 SER A C 1
ATOM 663 O O . SER A 1 85 ? 37.475 17.600 -14.478 1.00 39.16 85 SER A O 1
ATOM 665 N N . ASN A 1 86 ? 37.710 19.830 -14.605 1.00 32.69 86 ASN A N 1
ATOM 666 C CA . ASN A 1 86 ? 38.746 19.789 -15.630 1.00 32.69 86 ASN A CA 1
ATOM 667 C C . ASN A 1 86 ? 40.096 20.117 -14.986 1.00 32.69 86 ASN A C 1
ATOM 669 O O . ASN A 1 86 ? 40.507 21.273 -14.923 1.00 32.69 86 ASN A O 1
ATOM 673 N N . SER A 1 87 ? 40.761 19.080 -14.489 1.00 34.84 87 SER A N 1
ATOM 674 C CA . SER A 1 87 ? 42.196 19.064 -14.231 1.00 34.84 87 SER A CA 1
ATOM 675 C C . SER A 1 87 ? 42.784 17.923 -15.053 1.00 34.84 87 SER A C 1
ATOM 677 O O . SER A 1 87 ? 42.617 16.765 -14.691 1.00 34.84 87 SER A O 1
ATOM 679 N N . GLU A 1 88 ? 43.396 18.237 -16.191 1.00 32.19 88 GLU A N 1
ATOM 680 C CA . GLU A 1 88 ? 44.827 17.999 -16.400 1.00 32.19 88 GLU A CA 1
ATOM 681 C C . GLU A 1 88 ? 45.269 18.388 -17.816 1.00 32.19 88 GLU A C 1
ATOM 683 O O . GLU A 1 88 ? 44.674 18.056 -18.840 1.00 32.19 88 GLU A O 1
ATOM 688 N N . SER A 1 89 ? 46.365 19.131 -17.795 1.00 34.47 89 SER A N 1
ATOM 689 C CA . SER A 1 89 ? 47.305 19.491 -18.843 1.00 34.47 89 SER A CA 1
ATOM 690 C C . SER A 1 89 ? 47.694 18.362 -19.798 1.00 34.47 89 SER A C 1
ATOM 692 O O . SER A 1 89 ? 48.087 17.290 -19.346 1.00 34.47 89 SER A O 1
ATOM 694 N N . LYS A 1 90 ? 47.810 18.690 -21.089 1.00 31.75 90 LYS A N 1
ATOM 695 C CA . LYS A 1 90 ? 48.908 18.225 -21.950 1.00 31.75 90 LYS A CA 1
ATOM 696 C C . LYS A 1 90 ? 49.336 19.368 -22.865 1.00 31.75 90 LYS A C 1
ATOM 698 O O . LYS A 1 90 ? 48.510 19.956 -23.556 1.00 31.75 90 LYS A O 1
ATOM 703 N N . GLY A 1 91 ? 50.618 19.710 -22.776 1.00 29.27 91 GLY A N 1
ATOM 704 C CA . GLY A 1 91 ? 51.261 20.677 -23.649 1.00 29.27 91 GLY A CA 1
ATOM 705 C C . GLY A 1 91 ? 51.509 20.110 -25.040 1.00 29.27 91 GLY A C 1
ATOM 706 O O . GLY A 1 91 ? 51.563 18.898 -25.217 1.00 29.27 91 GLY A O 1
ATOM 707 N N . GLU A 1 92 ? 51.712 21.018 -25.985 1.00 32.12 92 GLU A N 1
ATOM 708 C CA . GLU A 1 92 ? 52.524 20.797 -27.175 1.00 32.12 92 GLU A CA 1
ATOM 709 C C . GLU A 1 92 ? 53.035 22.163 -27.654 1.00 32.12 92 GLU A C 1
ATOM 711 O O . GLU A 1 92 ? 52.266 23.058 -28.005 1.00 32.12 92 GLU A O 1
ATOM 716 N N . GLU A 1 93 ? 54.356 22.333 -27.600 1.00 30.09 93 GLU A N 1
ATOM 717 C CA . GLU A 1 93 ? 55.076 23.413 -28.264 1.00 30.09 93 GLU A CA 1
ATOM 718 C C . GLU A 1 93 ? 54.979 23.235 -29.783 1.00 30.09 93 GLU A C 1
ATOM 720 O O . GLU A 1 93 ? 55.342 22.186 -30.316 1.00 30.09 93 GLU A O 1
ATOM 725 N N . LYS A 1 94 ? 54.627 24.305 -30.503 1.00 36.38 94 LYS A N 1
ATOM 726 C CA . LYS A 1 94 ? 55.185 24.560 -31.835 1.00 36.38 94 LYS A CA 1
ATOM 727 C C . LYS A 1 94 ? 55.624 26.015 -31.945 1.00 36.38 94 LYS A C 1
ATOM 729 O O . LYS A 1 94 ? 54.852 26.943 -31.734 1.00 36.38 94 LYS A O 1
ATOM 734 N N . LYS A 1 95 ? 56.912 26.158 -32.244 1.00 3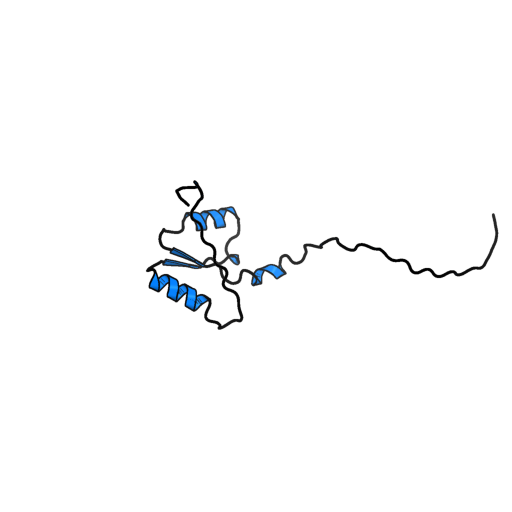4.88 95 LYS A N 1
ATOM 735 C CA . LYS A 1 95 ? 57.663 27.383 -32.528 1.00 34.88 95 LYS A CA 1
ATOM 736 C C . LYS A 1 95 ? 57.504 27.768 -34.009 1.00 34.88 95 LYS A C 1
ATOM 738 O O . LYS A 1 95 ? 57.130 26.911 -34.807 1.00 34.88 95 LYS A O 1
ATOM 743 N N . SER A 1 96 ? 57.948 28.987 -34.342 1.00 34.16 96 SER A N 1
ATOM 744 C CA . SER A 1 96 ? 58.111 29.620 -35.675 1.00 34.16 96 SER A CA 1
ATOM 745 C C . SER A 1 96 ? 56.842 30.269 -36.247 1.00 34.16 96 SER A C 1
ATOM 747 O O . SER A 1 96 ? 55.778 29.671 -36.177 1.00 34.16 96 SER A O 1
ATOM 749 N N . ASP A 1 97 ? 56.820 31.473 -36.823 1.00 36.16 97 ASP A N 1
ATOM 750 C CA . ASP A 1 97 ? 57.776 32.576 -37.026 1.00 36.16 97 ASP A CA 1
ATOM 751 C C . ASP A 1 97 ? 56.953 33.832 -37.438 1.00 36.16 97 ASP A C 1
ATOM 753 O O . ASP A 1 97 ? 55.787 33.694 -37.807 1.00 36.16 97 ASP A O 1
ATOM 757 N N . ALA A 1 98 ? 57.595 35.014 -37.444 1.00 37.31 98 ALA A N 1
ATOM 758 C CA . ALA A 1 98 ? 57.198 36.296 -38.083 1.00 37.31 98 ALA A CA 1
ATOM 759 C C . ALA A 1 98 ? 56.565 37.425 -37.218 1.00 37.31 98 ALA A C 1
ATOM 761 O O . ALA A 1 98 ? 55.358 37.621 -37.164 1.00 37.31 98 ALA A O 1
ATOM 762 N N . VAL A 1 99 ? 57.447 38.192 -36.559 1.00 33.09 99 VAL A N 1
ATOM 763 C CA . VAL A 1 99 ? 57.750 39.635 -36.777 1.00 33.09 99 VAL A CA 1
ATOM 764 C C . VAL A 1 99 ? 56.600 40.615 -37.136 1.00 33.09 99 VAL A C 1
ATOM 766 O O . VAL A 1 99 ? 56.130 40.647 -38.266 1.00 33.09 99 VAL A O 1
ATOM 769 N N . THR A 1 100 ? 56.307 41.493 -36.161 1.00 31.45 100 THR A N 1
ATOM 770 C CA . THR A 1 100 ? 56.210 42.982 -36.205 1.00 31.45 100 THR A CA 1
ATOM 771 C C . THR A 1 100 ? 55.205 43.681 -37.138 1.00 31.45 100 THR A C 1
ATOM 773 O O . THR A 1 100 ? 55.395 43.724 -38.349 1.00 31.45 100 THR A O 1
ATOM 776 N N . LEU A 1 101 ? 54.241 44.401 -36.541 1.00 37.50 101 LEU A N 1
ATOM 777 C CA . LEU A 1 101 ? 54.338 45.836 -36.192 1.00 37.50 101 LEU A CA 1
ATOM 778 C C . LEU A 1 101 ? 53.591 46.110 -34.881 1.00 37.50 101 LEU A C 1
ATOM 780 O O . LEU A 1 101 ? 52.514 45.504 -34.691 1.00 37.50 101 LEU A O 1
#

InterPro domains:
  IPR003959 ATPase, AAA-type, core [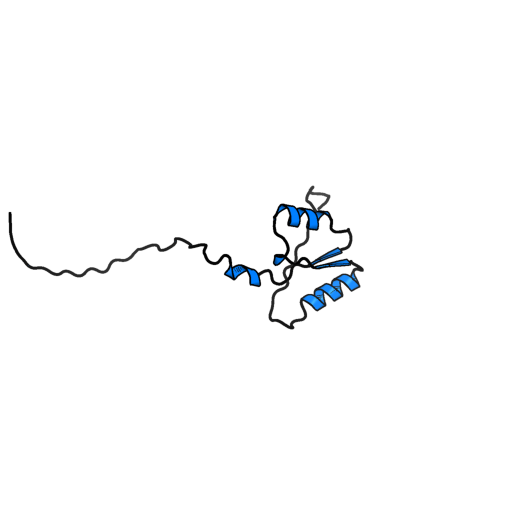PF00004] (12-76)
  IPR027417 P-loop containing nucleoside triphosphate hydrolase [G3DSA:3.40.50.300] (1-100)
  IPR027417 P-loop containing nucleoside triphosphate hydrolase [SSF52540] (2-70)
  IPR050747 Mitochondrial chaperone BCS1 subfamily [PTHR23070] (1-101)

Organism: Noccaea caerulescens (NCBI:txid107243)

Foldseek 3Di:
DVVVPDDDDDDDDDDDDPPPCPVVVVVVVCVVQVAAEAEDEPVPQPDPVSVVVVVVPDDPRHDYDYPDPPVCCVVVVPPPPPDDDDDDDDDDDDDDDDDDD

Sequence (101 aa):
YNKIGKAWKRGYLLYGPPGTGKSTLIAAMANLMNYDIYDLELTSVESNWELKRLLIATASKSIIVIEDIDCSLDLTGERKGKDKSNSESKGEEKKSDAVTL